Protein AF-A0A963A3P7-F1 (afdb_monomer_lite)

Secondary structure (DSSP, 8-state):
-HHHHHHHHHHHTT---SEEEEEEEEEE--TT-PEEEEEEEEES--HHHHHHHHHH-SSS-GGGTTT--------

Radius of gyration: 12.78 Å; chains: 1; bounding box: 28×23×39 Å

Foldseek 3Di:
DVVVQVVVQLVVLVWDADDKDKADWDWDDDPVGTDIDIDMDTPDGDPVSLVSCQVPFGDDDVVVPPRHDDDDDDD

pLDDT: mean 91.83, std 6.55, range [51.03, 96.25]

Structure (mmCIF, N/CA/C/O backbone):
data_AF-A0A963A3P7-F1
#
_entry.id   AF-A0A963A3P7-F1
#
loop_
_atom_site.group_PDB
_atom_site.id
_atom_site.type_symbol
_atom_site.label_atom_id
_atom_site.label_alt_id
_atom_site.label_comp_id
_atom_site.label_asym_id
_atom_site.label_entity_id
_atom_site.label_seq_id
_atom_site.pdbx_PDB_ins_code
_atom_site.Cartn_x
_atom_site.Cartn_y
_atom_site.Cartn_z
_atom_site.occupancy
_atom_site.B_iso_or_equiv
_atom_site.auth_seq_id
_atom_site.auth_comp_id
_atom_site.auth_asym_id
_atom_site.auth_atom_id
_atom_site.pdbx_PDB_model_num
ATOM 1 N N . GLN A 1 1 ? -1.196 12.676 -10.251 1.00 86.38 1 GLN A N 1
ATOM 2 C CA . GLN A 1 1 ? -1.369 11.376 -10.934 1.00 86.38 1 GLN A CA 1
ATOM 3 C C . GLN A 1 1 ? -1.092 10.156 -10.041 1.00 86.38 1 GLN A C 1
ATOM 5 O O . GLN A 1 1 ? -2.057 9.517 -9.655 1.00 86.38 1 GLN A O 1
ATOM 10 N N . PHE A 1 2 ? 0.153 9.819 -9.647 1.00 91.25 2 PHE A N 1
ATOM 11 C CA . PHE A 1 2 ? 0.416 8.590 -8.851 1.00 91.25 2 PHE A CA 1
ATOM 12 C C . PHE A 1 2 ? -0.340 8.533 -7.511 1.00 91.25 2 PHE A C 1
ATOM 14 O O . PHE A 1 2 ? -0.993 7.540 -7.213 1.00 91.25 2 PHE A O 1
ATOM 21 N N . MET A 1 3 ? -0.282 9.605 -6.714 1.00 93.94 3 MET A N 1
ATOM 22 C CA . MET A 1 3 ? -0.941 9.639 -5.400 1.00 93.94 3 MET A CA 1
ATOM 23 C C . MET A 1 3 ? -2.467 9.572 -5.494 1.00 93.94 3 MET A C 1
ATOM 25 O O . MET A 1 3 ? -3.106 8.964 -4.643 1.00 93.94 3 MET A O 1
ATOM 29 N N . GLU A 1 4 ? -3.047 10.173 -6.533 1.00 94.94 4 GLU A N 1
ATOM 30 C CA . GLU A 1 4 ? -4.490 10.112 -6.789 1.00 94.94 4 GLU A CA 1
ATOM 31 C C . GLU A 1 4 ? -4.909 8.694 -7.172 1.00 94.94 4 GLU A C 1
ATOM 33 O O . GLU A 1 4 ? -5.883 8.182 -6.629 1.00 94.94 4 GLU A O 1
ATOM 38 N N . TRP A 1 5 ? -4.134 8.040 -8.043 1.00 95.25 5 TRP A N 1
ATOM 39 C CA . TRP A 1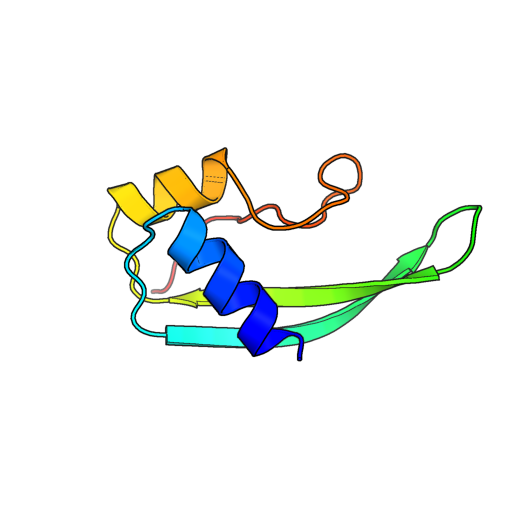 5 ? -4.343 6.641 -8.406 1.00 95.25 5 TRP A CA 1
ATOM 40 C C . TRP A 1 5 ? -4.238 5.720 -7.183 1.00 95.25 5 TRP A C 1
ATOM 42 O O . TRP A 1 5 ? -5.157 4.954 -6.914 1.00 95.25 5 TRP A O 1
ATOM 52 N N . ALA A 1 6 ? -3.179 5.854 -6.381 1.00 95.56 6 ALA A N 1
ATOM 53 C CA . ALA A 1 6 ? -2.997 5.052 -5.174 1.00 95.56 6 ALA A CA 1
ATOM 54 C C . ALA A 1 6 ? -4.138 5.258 -4.162 1.00 95.56 6 ALA A C 1
ATOM 56 O O . ALA A 1 6 ? -4.643 4.299 -3.580 1.00 95.56 6 ALA A O 1
ATOM 57 N N . ALA A 1 7 ? -4.584 6.503 -3.970 1.00 95.56 7 ALA A N 1
ATOM 58 C CA . ALA A 1 7 ? -5.726 6.799 -3.112 1.00 95.56 7 ALA A CA 1
ATOM 59 C C . ALA A 1 7 ? -7.031 6.186 -3.648 1.00 95.56 7 ALA A C 1
ATOM 61 O O . ALA A 1 7 ? -7.856 5.734 -2.854 1.00 95.56 7 ALA A O 1
ATOM 62 N N . ALA A 1 8 ? -7.229 6.169 -4.968 1.00 96.25 8 ALA A N 1
ATOM 63 C CA . ALA A 1 8 ? -8.391 5.551 -5.597 1.00 96.25 8 ALA A CA 1
ATOM 64 C C . ALA A 1 8 ? -8.389 4.024 -5.425 1.00 96.25 8 ALA A C 1
ATOM 66 O O . ALA A 1 8 ? -9.411 3.472 -5.026 1.00 96.25 8 ALA A O 1
ATOM 67 N N . GLU A 1 9 ? -7.247 3.361 -5.625 1.00 96.25 9 GLU A N 1
ATOM 68 C CA . GLU A 1 9 ? -7.090 1.913 -5.411 1.00 96.25 9 GLU A CA 1
ATOM 69 C C . GLU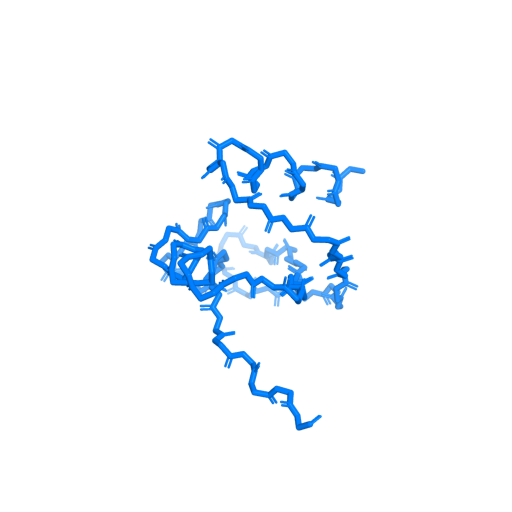 A 1 9 ? -7.440 1.513 -3.969 1.00 96.25 9 GLU A C 1
ATOM 71 O O . GLU A 1 9 ? -8.227 0.595 -3.743 1.00 96.25 9 GLU A O 1
ATOM 76 N N . LEU A 1 10 ? -6.918 2.245 -2.978 1.00 96.06 10 LEU A N 1
ATOM 77 C CA . LEU A 1 10 ? -7.211 1.990 -1.564 1.00 96.06 10 LEU A CA 1
ATOM 78 C C . LEU A 1 10 ? -8.702 2.188 -1.241 1.00 96.06 10 LEU A C 1
ATOM 80 O O . LEU A 1 10 ? -9.302 1.384 -0.527 1.00 96.06 10 LEU A O 1
ATOM 84 N N . LYS A 1 11 ? -9.325 3.234 -1.800 1.00 95.56 11 LYS A N 1
ATOM 85 C CA . LYS A 1 11 ? -10.765 3.492 -1.635 1.00 95.56 11 LYS A CA 1
ATOM 86 C C . LYS A 1 11 ? -11.629 2.422 -2.298 1.00 95.56 11 LYS A C 1
ATOM 88 O O . LYS A 1 11 ? -12.636 2.032 -1.714 1.00 95.56 11 LYS A O 1
ATOM 93 N N . ALA A 1 12 ? -11.243 1.928 -3.475 1.00 96.00 12 ALA A N 1
ATOM 94 C CA . ALA A 1 12 ? -11.946 0.846 -4.166 1.00 96.00 12 ALA A CA 1
ATOM 95 C C . ALA A 1 12 ? -11.956 -0.447 -3.335 1.00 96.00 12 ALA A C 1
ATOM 97 O O . ALA A 1 12 ? -12.918 -1.209 -3.369 1.00 96.00 12 ALA A O 1
ATOM 98 N N . GLN A 1 13 ? -10.924 -0.648 -2.516 1.00 94.69 13 GLN A N 1
ATOM 99 C CA . GLN A 1 13 ? -10.844 -1.743 -1.554 1.00 94.69 13 GLN A CA 1
ATOM 100 C C . GLN A 1 13 ? -11.510 -1.430 -0.209 1.00 94.69 13 GLN A C 1
ATOM 102 O O . GLN A 1 13 ? -11.412 -2.234 0.714 1.00 94.69 13 GLN A O 1
ATOM 107 N N . GLN A 1 14 ? -12.199 -0.294 -0.070 1.00 95.50 14 GLN A N 1
ATOM 108 C CA . GLN A 1 14 ? -12.849 0.148 1.170 1.00 95.50 14 GLN A CA 1
ATOM 109 C C . GLN A 1 14 ? -11.887 0.230 2.369 1.00 95.50 14 GLN A C 1
ATOM 111 O O . GLN A 1 14 ? -12.301 0.020 3.506 1.00 95.50 14 GLN A O 1
ATOM 116 N N . ILE A 1 15 ? -10.606 0.514 2.121 1.00 94.44 15 ILE A N 1
ATOM 117 C CA . ILE A 1 15 ? -9.610 0.694 3.177 1.00 94.44 15 ILE A CA 1
ATOM 118 C 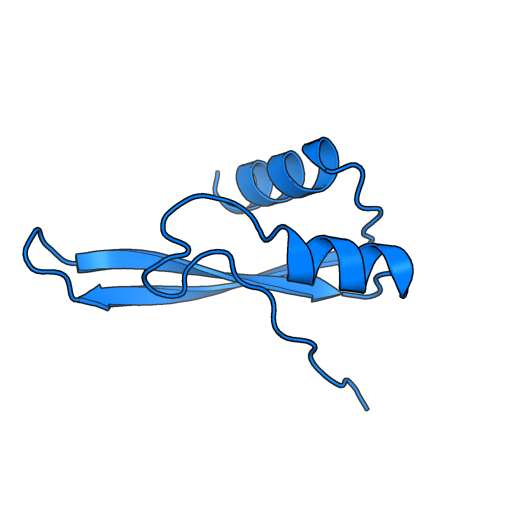C . ILE A 1 15 ? -9.762 2.099 3.752 1.00 94.44 15 ILE A C 1
ATOM 120 O O . ILE A 1 15 ? -9.707 3.093 3.019 1.00 94.44 15 ILE A O 1
ATOM 124 N N . VAL A 1 16 ? -9.916 2.197 5.071 1.00 92.94 16 VAL A N 1
ATOM 125 C CA . VAL A 1 16 ? -9.973 3.489 5.761 1.00 92.94 16 VAL A CA 1
ATOM 126 C C . VAL A 1 16 ? -8.559 3.922 6.140 1.00 92.94 16 VAL A C 1
ATOM 128 O O . VAL A 1 16 ? -7.917 3.338 7.008 1.00 92.94 16 VAL A O 1
ATOM 131 N N . PHE A 1 17 ? -8.061 4.984 5.505 1.00 91.19 17 PHE A N 1
A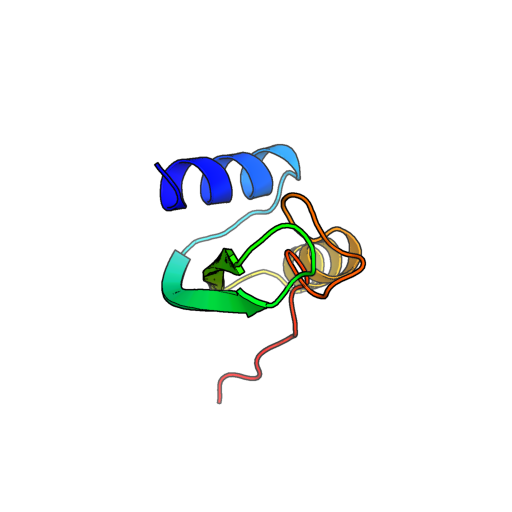TOM 132 C CA . PHE A 1 17 ? -6.724 5.522 5.758 1.00 91.19 17 PHE A CA 1
ATOM 133 C C . PHE A 1 17 ? -6.760 7.019 6.066 1.00 91.19 17 PHE A C 1
ATOM 135 O O . PHE A 1 17 ? -7.562 7.770 5.513 1.00 91.19 17 PHE A O 1
ATOM 142 N N . LYS A 1 18 ? -5.853 7.467 6.943 1.00 88.56 18 LYS A N 1
ATOM 143 C CA . LYS A 1 18 ? -5.711 8.891 7.299 1.00 88.56 18 LYS A CA 1
ATOM 144 C C . LYS A 1 18 ? -4.584 9.580 6.546 1.00 88.56 18 LYS A C 1
ATOM 146 O O . LYS A 1 18 ? -4.678 10.766 6.248 1.00 88.56 18 LYS A O 1
ATOM 151 N N . LYS A 1 19 ? -3.492 8.860 6.279 1.00 91.56 19 LYS A N 1
ATOM 152 C CA . LYS A 1 19 ? -2.279 9.441 5.704 1.00 91.56 19 LYS A CA 1
ATOM 153 C C . LYS A 1 19 ? -1.605 8.450 4.767 1.00 91.56 19 LYS A C 1
ATOM 155 O O . LYS A 1 19 ? -1.329 7.319 5.154 1.00 91.56 19 LYS A O 1
ATOM 160 N N . ILE A 1 20 ? -1.306 8.917 3.561 1.00 94.31 20 ILE A N 1
ATOM 161 C CA . ILE A 1 20 ? -0.477 8.217 2.582 1.00 94.31 20 ILE A CA 1
ATOM 162 C C . ILE A 1 20 ? 0.736 9.078 2.246 1.00 94.31 20 ILE A C 1
ATOM 164 O O . ILE A 1 20 ? 0.627 10.301 2.157 1.00 94.31 20 ILE A O 1
ATOM 168 N N . LEU A 1 21 ? 1.894 8.450 2.082 1.00 93.81 21 LEU A N 1
ATOM 169 C CA . LEU A 1 21 ? 3.136 9.116 1.714 1.00 93.81 21 LEU A CA 1
ATOM 170 C C . LEU A 1 21 ? 3.725 8.447 0.476 1.00 93.81 21 LEU A C 1
ATOM 172 O O . LEU A 1 21 ? 3.928 7.232 0.457 1.00 93.81 21 LEU A O 1
ATOM 176 N N . CYS A 1 22 ? 4.026 9.257 -0.540 1.00 93.44 22 CYS A N 1
ATOM 177 C CA . CYS A 1 22 ? 4.841 8.820 -1.666 1.00 93.44 22 CYS A CA 1
ATOM 178 C C . CYS A 1 22 ? 6.294 8.759 -1.207 1.00 93.44 22 CYS A C 1
ATOM 180 O O . CYS A 1 22 ? 6.850 9.764 -0.762 1.00 93.44 22 CYS A O 1
ATOM 182 N N . GLY A 1 23 ? 6.899 7.586 -1.325 1.00 88.75 23 GLY A N 1
ATOM 183 C CA . GLY A 1 23 ? 8.330 7.417 -1.160 1.00 88.75 23 GLY A CA 1
ATOM 184 C C . GLY A 1 23 ? 9.087 7.727 -2.448 1.00 88.75 23 GLY A C 1
ATOM 185 O O . GLY A 1 23 ? 8.621 8.457 -3.327 1.00 88.75 23 GLY A O 1
ATOM 186 N N . LYS A 1 24 ? 10.285 7.152 -2.540 1.00 88.12 24 LYS A N 1
ATOM 187 C CA . LYS A 1 24 ? 11.200 7.351 -3.664 1.00 88.12 24 LYS A CA 1
ATOM 188 C C . LYS A 1 24 ? 10.692 6.654 -4.928 1.00 88.12 24 LYS A C 1
ATOM 190 O O . LYS A 1 24 ? 10.035 5.612 -4.858 1.00 88.12 24 LYS A O 1
ATOM 195 N N . THR A 1 25 ? 11.041 7.231 -6.073 1.00 93.56 25 THR A N 1
ATOM 196 C CA . THR A 1 25 ? 10.967 6.544 -7.364 1.00 93.56 25 THR A CA 1
ATOM 197 C C . THR A 1 25 ? 12.088 5.512 -7.448 1.00 93.56 25 THR A C 1
ATOM 199 O O . THR A 1 25 ? 13.234 5.812 -7.112 1.00 93.56 25 THR A O 1
ATOM 202 N N . CYS A 1 26 ? 11.752 4.313 -7.910 1.00 91.44 26 CYS A N 1
ATOM 203 C CA . CYS A 1 26 ? 12.660 3.192 -8.114 1.00 91.44 26 CYS A CA 1
ATOM 204 C C . CYS A 1 26 ? 12.480 2.639 -9.529 1.00 91.44 26 CYS A C 1
ATOM 206 O O . CYS A 1 26 ? 11.381 2.686 -10.078 1.00 91.44 26 CYS A O 1
ATOM 208 N N . TYR A 1 27 ? 13.533 2.057 -10.094 1.00 93.81 27 TYR A N 1
ATOM 209 C CA . TYR A 1 27 ? 13.467 1.388 -11.391 1.00 93.81 27 TYR A CA 1
ATOM 210 C C . TYR A 1 27 ? 13.745 -0.099 -11.210 1.00 93.81 27 TYR A C 1
ATOM 212 O O . TYR A 1 27 ? 14.775 -0.471 -10.652 1.00 93.81 27 TYR A O 1
ATOM 220 N N . LEU A 1 28 ? 12.823 -0.941 -11.673 1.00 91.50 28 LEU A N 1
ATOM 221 C CA . LEU A 1 28 ? 13.010 -2.388 -11.704 1.00 91.50 28 LEU A CA 1
ATOM 222 C C . LEU A 1 28 ? 13.524 -2.802 -13.080 1.00 91.50 28 LEU A C 1
ATOM 224 O O . LEU A 1 28 ? 12.889 -2.520 -14.096 1.00 91.50 28 LEU A O 1
ATOM 228 N N . SER A 1 29 ? 14.667 -3.481 -13.114 1.00 90.06 29 SER A N 1
ATOM 229 C CA . SER A 1 29 ? 15.218 -4.047 -14.345 1.00 90.06 29 SER A CA 1
ATOM 230 C C . SER A 1 29 ? 14.361 -5.217 -14.821 1.00 90.06 29 SER A C 1
ATOM 232 O O . SER A 1 29 ? 14.115 -6.158 -14.069 1.00 90.06 29 SER A O 1
ATOM 234 N N . ARG A 1 30 ? 13.932 -5.172 -16.084 1.00 89.62 30 ARG A N 1
ATOM 235 C CA . ARG A 1 30 ? 13.208 -6.259 -16.751 1.00 89.62 30 ARG A CA 1
ATOM 236 C C . ARG A 1 30 ? 13.703 -6.415 -18.197 1.00 89.62 30 ARG A C 1
ATOM 238 O O . ARG A 1 30 ? 14.243 -5.450 -18.743 1.00 89.62 30 ARG A O 1
ATOM 245 N N . PRO A 1 31 ? 13.520 -7.591 -18.828 1.00 88.31 31 PRO A N 1
ATOM 246 C CA . PRO A 1 31 ? 13.972 -7.837 -20.201 1.00 88.31 31 PRO A CA 1
ATOM 247 C C . PRO A 1 31 ? 13.347 -6.910 -21.257 1.00 88.31 31 PRO A C 1
ATOM 249 O O . PRO A 1 31 ? 13.969 -6.645 -22.278 1.00 88.31 31 PRO A O 1
ATOM 252 N N . ASP A 1 32 ? 12.135 -6.411 -21.010 1.00 89.00 32 ASP A N 1
ATOM 253 C CA . ASP A 1 32 ? 11.377 -5.499 -21.878 1.00 89.00 32 ASP A CA 1
ATOM 254 C C . ASP A 1 32 ? 11.692 -4.010 -21.633 1.00 89.00 32 ASP A C 1
ATOM 256 O O . ASP A 1 32 ? 11.119 -3.137 -22.282 1.00 89.00 32 ASP A O 1
ATOM 260 N N . GLY A 1 33 ? 12.608 -3.715 -20.706 1.00 91.38 33 GLY A N 1
ATOM 261 C CA . GLY A 1 33 ? 13.004 -2.363 -20.320 1.00 91.38 33 GLY A CA 1
ATOM 262 C C . GLY A 1 33 ? 12.739 -2.057 -18.841 1.00 91.38 33 GLY A C 1
ATOM 263 O O . GLY A 1 33 ? 12.019 -2.790 -18.154 1.00 91.38 33 GLY A O 1
ATOM 264 N N . PRO A 1 34 ? 13.342 -0.979 -18.307 1.00 92.56 34 PRO A N 1
ATOM 265 C CA . PRO A 1 34 ? 13.174 -0.610 -16.909 1.00 92.56 34 PRO A CA 1
ATOM 266 C C . PRO A 1 34 ? 11.728 -0.193 -16.621 1.00 92.56 34 PRO A C 1
ATOM 268 O O . PRO A 1 34 ? 11.145 0.623 -17.332 1.00 92.56 34 PRO A O 1
ATOM 271 N N . LEU A 1 35 ? 11.163 -0.724 -15.539 1.00 92.62 35 LEU A N 1
ATOM 272 C CA . LEU A 1 35 ? 9.856 -0.324 -15.028 1.00 92.62 35 LEU A CA 1
ATOM 273 C C . LEU A 1 35 ? 10.032 0.753 -13.956 1.00 92.62 35 LEU A C 1
ATOM 275 O O . LEU A 1 35 ? 10.604 0.478 -12.900 1.00 92.62 35 LEU A O 1
ATOM 279 N N . GLU A 1 36 ? 9.517 1.960 -14.204 1.00 93.50 36 GLU A N 1
ATOM 280 C CA . GLU A 1 36 ? 9.398 2.982 -13.158 1.00 93.50 36 GLU A CA 1
ATOM 281 C C . GLU A 1 36 ? 8.345 2.546 -12.131 1.00 93.50 36 GLU A C 1
ATOM 283 O O . GLU A 1 36 ? 7.207 2.210 -12.459 1.00 93.50 36 GLU A O 1
ATOM 288 N N . THR A 1 37 ? 8.726 2.575 -10.861 1.00 93.62 37 THR A N 1
ATOM 289 C CA . THR A 1 37 ? 7.881 2.253 -9.712 1.00 93.62 37 THR A CA 1
ATOM 290 C C . THR A 1 37 ? 8.049 3.321 -8.639 1.00 93.62 37 THR A C 1
ATOM 292 O O . THR A 1 37 ? 9.019 4.081 -8.634 1.00 93.62 37 THR A O 1
ATOM 295 N N . ARG A 1 38 ? 7.103 3.397 -7.702 1.00 94.12 38 ARG A N 1
ATOM 296 C CA . ARG A 1 38 ? 7.187 4.305 -6.554 1.00 94.12 38 ARG A CA 1
ATOM 297 C C . ARG A 1 38 ? 6.794 3.575 -5.285 1.00 94.12 38 ARG A C 1
ATOM 299 O O . ARG A 1 38 ? 5.830 2.813 -5.285 1.00 94.12 38 ARG A O 1
ATOM 306 N N . SER A 1 39 ? 7.518 3.830 -4.201 1.00 93.25 39 SER A N 1
ATOM 307 C CA . SER A 1 39 ? 7.127 3.327 -2.885 1.00 93.25 39 SER A CA 1
ATOM 308 C C . SER A 1 39 ? 5.915 4.095 -2.357 1.00 93.25 39 SER A C 1
ATOM 310 O O . SER A 1 39 ? 5.811 5.309 -2.542 1.00 93.25 39 SER A O 1
ATOM 312 N N . LEU A 1 40 ? 5.026 3.403 -1.650 1.00 95.25 40 LEU A N 1
ATOM 313 C CA . LEU A 1 40 ? 3.880 4.003 -0.976 1.00 95.25 40 LEU A CA 1
ATOM 314 C C . LEU A 1 40 ? 3.848 3.532 0.475 1.00 95.25 40 LEU A C 1
ATOM 316 O O . LEU A 1 40 ? 3.906 2.335 0.739 1.00 95.25 40 LEU A O 1
ATOM 320 N N . LEU A 1 41 ? 3.719 4.475 1.404 1.00 94.38 41 LEU A N 1
ATOM 321 C CA . LEU A 1 41 ? 3.474 4.179 2.809 1.00 94.38 41 LEU A CA 1
ATOM 322 C C . LEU A 1 41 ? 2.065 4.624 3.187 1.00 94.38 41 LEU A C 1
ATOM 324 O O . LEU A 1 41 ? 1.700 5.778 2.969 1.00 94.38 41 LEU A O 1
ATOM 328 N N . VAL A 1 42 ? 1.293 3.718 3.782 1.00 94.75 42 VAL A N 1
ATOM 329 C CA . VAL A 1 42 ? -0.033 4.006 4.338 1.00 94.75 42 VAL A CA 1
ATOM 330 C C . VAL A 1 42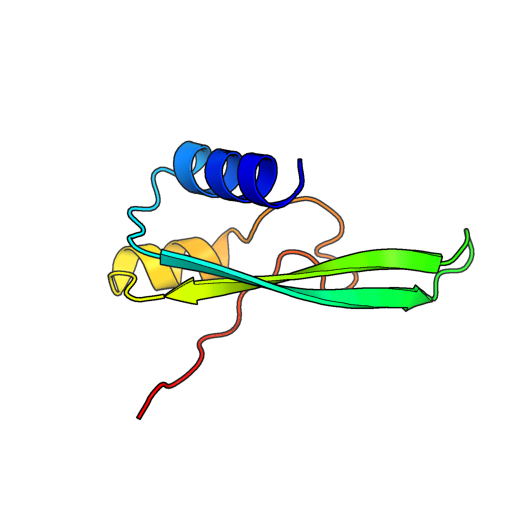 ? 0.080 3.947 5.858 1.00 94.75 42 VAL A C 1
ATOM 332 O O . VAL A 1 42 ? 0.399 2.904 6.421 1.00 94.75 42 VAL A O 1
ATOM 335 N N . ALA A 1 43 ? -0.120 5.082 6.525 1.00 92.56 43 ALA A N 1
ATOM 336 C CA . ALA A 1 43 ? 0.079 5.214 7.964 1.00 92.56 43 ALA A CA 1
ATOM 337 C C . ALA A 1 43 ? -1.249 5.211 8.729 1.00 92.56 43 ALA A C 1
ATOM 339 O O . ALA A 1 43 ? -2.281 5.662 8.222 1.00 92.56 43 ALA A O 1
ATOM 340 N N . ASN A 1 44 ? -1.176 4.796 9.997 1.00 89.94 44 ASN A N 1
ATOM 341 C CA . ASN A 1 44 ? -2.287 4.818 10.954 1.00 89.94 44 ASN A CA 1
ATOM 342 C C . ASN A 1 44 ? -3.513 4.017 10.485 1.00 89.94 44 ASN A C 1
ATOM 344 O O . ASN A 1 44 ? -4.648 4.459 10.674 1.00 89.94 44 ASN A O 1
ATOM 348 N N . LEU A 1 45 ? -3.274 2.866 9.851 1.00 92.38 45 LEU A N 1
ATOM 349 C CA . LEU A 1 45 ? -4.326 1.911 9.515 1.00 92.38 45 LEU A CA 1
ATOM 350 C C . LEU A 1 45 ? -4.817 1.184 10.766 1.00 92.38 45 LEU A C 1
ATOM 352 O O . LEU A 1 45 ? -4.055 0.944 11.704 1.00 92.38 45 LEU A O 1
ATOM 356 N N . SER A 1 46 ? -6.093 0.804 10.749 1.00 93.06 46 SER A N 1
ATOM 357 C CA . SER A 1 46 ? -6.606 -0.187 11.689 1.00 93.06 46 SER A CA 1
ATOM 358 C C . SER A 1 46 ? -5.948 -1.549 11.419 1.00 93.06 46 SER A C 1
ATOM 360 O O . SER A 1 46 ? -5.479 -1.801 10.309 1.00 93.06 46 SER A O 1
ATOM 362 N N . PHE A 1 47 ? -5.917 -2.448 12.408 1.00 92.38 47 PHE A N 1
ATOM 363 C CA . PHE A 1 47 ? -5.418 -3.812 12.182 1.00 92.38 47 PHE A CA 1
ATOM 364 C C . PHE A 1 47 ? -6.152 -4.528 11.031 1.00 92.38 47 PHE A C 1
ATOM 366 O O . PHE A 1 47 ? -5.462 -5.055 10.159 1.00 92.38 47 PHE A O 1
ATOM 373 N N . PRO A 1 48 ? -7.501 -4.511 10.957 1.00 94.75 48 PRO A N 1
ATOM 374 C CA . PRO A 1 48 ? -8.220 -5.112 9.833 1.00 94.75 48 PRO A CA 1
ATOM 375 C C . PRO A 1 48 ? -7.833 -4.520 8.476 1.00 94.75 48 PRO A C 1
ATOM 377 O O . PRO A 1 48 ? -7.581 -5.266 7.535 1.00 94.75 48 PRO A O 1
ATOM 380 N N . ASP A 1 49 ? -7.728 -3.193 8.376 1.00 95.19 49 ASP A N 1
ATOM 381 C CA . ASP A 1 49 ? -7.345 -2.523 7.130 1.00 95.19 49 ASP A CA 1
ATOM 382 C C . ASP A 1 49 ? -5.895 -2.823 6.736 1.00 95.19 49 ASP A C 1
ATOM 384 O O . ASP A 1 49 ? -5.592 -3.001 5.558 1.00 95.19 49 ASP A O 1
ATOM 388 N N . ALA A 1 50 ? -4.993 -2.899 7.718 1.00 94.19 50 ALA A N 1
ATOM 389 C CA . ALA A 1 50 ? -3.597 -3.241 7.492 1.00 94.19 50 ALA A CA 1
ATOM 390 C C . ALA A 1 50 ? -3.441 -4.682 6.998 1.00 94.19 50 ALA A C 1
ATOM 392 O O . ALA A 1 50 ? -2.633 -4.921 6.104 1.00 94.19 50 ALA A O 1
ATOM 393 N N . VAL A 1 51 ? -4.193 -5.634 7.561 1.00 94.88 51 VAL A N 1
ATOM 394 C CA . VAL A 1 51 ? -4.208 -7.030 7.092 1.00 94.88 51 VAL A CA 1
ATOM 395 C C . VAL A 1 51 ? -4.799 -7.103 5.689 1.00 94.88 51 VAL A C 1
ATOM 397 O O . VAL A 1 51 ? -4.144 -7.622 4.791 1.00 94.88 51 VAL A O 1
ATOM 400 N N . LYS A 1 52 ? -5.965 -6.483 5.467 1.00 96.12 52 LYS A N 1
ATOM 401 C CA . LYS A 1 52 ? -6.615 -6.438 4.152 1.00 96.12 52 LYS A CA 1
ATOM 402 C C . LYS A 1 52 ? -5.669 -5.913 3.075 1.00 96.12 52 LYS A C 1
ATOM 404 O O . LYS A 1 52 ? -5.535 -6.542 2.035 1.00 96.12 52 LYS A O 1
ATOM 409 N N . LEU A 1 53 ? -4.979 -4.804 3.348 1.00 95.62 53 LEU A N 1
ATOM 410 C CA . LEU A 1 53 ? -4.019 -4.202 2.423 1.00 95.62 53 LEU A CA 1
ATOM 411 C C . LEU A 1 53 ? -2.820 -5.114 2.121 1.00 95.62 53 LEU A C 1
ATOM 413 O O . LEU A 1 53 ? -2.320 -5.116 0.998 1.00 95.62 53 LEU A O 1
ATOM 417 N N . GLN A 1 54 ? -2.339 -5.868 3.112 1.00 94.81 54 GLN A N 1
ATOM 418 C CA . GLN A 1 54 ? -1.241 -6.820 2.922 1.00 94.81 54 GLN A CA 1
ATOM 419 C C . GLN A 1 54 ? -1.667 -8.012 2.057 1.00 94.81 54 GLN A C 1
ATOM 421 O O . GLN A 1 54 ? -0.889 -8.456 1.217 1.00 94.81 54 GLN A O 1
ATOM 426 N N . GLU A 1 55 ? -2.896 -8.500 2.226 1.00 94.81 55 GLU A N 1
ATOM 427 C CA . GLU A 1 55 ? -3.436 -9.623 1.454 1.00 94.81 55 GLU A CA 1
ATOM 428 C C . GLU A 1 55 ? -3.759 -9.237 0.004 1.00 94.81 55 GLU A C 1
ATOM 430 O O . GLU A 1 55 ? -3.481 -9.999 -0.923 1.00 94.81 55 GLU A O 1
ATOM 435 N N . SER A 1 56 ? -4.340 -8.055 -0.215 1.00 94.69 56 SER A N 1
ATOM 436 C CA . SER A 1 56 ? -4.789 -7.615 -1.541 1.00 94.69 56 SER A CA 1
ATOM 437 C C . SER A 1 56 ? -3.704 -6.899 -2.349 1.00 94.69 56 SER A C 1
ATOM 439 O O . SER A 1 56 ? -3.633 -7.043 -3.578 1.00 94.69 56 SER A O 1
ATOM 441 N N . GLY A 1 57 ? -2.864 -6.094 -1.697 1.00 95.25 57 GLY A N 1
ATOM 442 C CA . GLY A 1 57 ? -1.975 -5.150 -2.367 1.00 95.25 57 GLY A CA 1
ATOM 443 C C . GLY A 1 57 ? -2.709 -4.119 -3.239 1.00 95.25 57 GLY A C 1
ATOM 444 O O . GLY A 1 57 ? -3.937 -4.087 -3.292 1.00 95.25 57 GLY A O 1
ATOM 445 N N . ILE A 1 58 ? -1.978 -3.297 -3.998 1.00 95.44 58 ILE A N 1
ATOM 446 C CA . ILE A 1 58 ? -2.563 -2.374 -4.997 1.00 95.44 58 ILE A CA 1
ATOM 447 C C . ILE A 1 58 ? -1.812 -2.424 -6.327 1.00 95.44 58 ILE A C 1
ATOM 449 O O . ILE A 1 58 ? -0.604 -2.643 -6.354 1.00 95.44 58 ILE A O 1
ATOM 453 N N . GLY A 1 59 ? -2.507 -2.161 -7.434 1.00 93.69 59 GLY A N 1
ATOM 454 C CA . GLY A 1 59 ? -1.885 -2.067 -8.752 1.00 93.69 59 GLY A CA 1
ATOM 455 C C . GLY A 1 59 ? -1.324 -3.371 -9.333 1.00 93.69 59 GLY A C 1
ATOM 456 O O . GLY A 1 59 ? -1.564 -4.453 -8.804 1.00 93.69 59 GLY A O 1
ATOM 457 N N . PRO A 1 60 ? -0.646 -3.297 -10.489 1.00 91.81 60 PRO A N 1
ATOM 458 C CA . PRO A 1 60 ? -0.172 -4.468 -11.231 1.00 91.81 60 PRO A CA 1
ATOM 459 C C . PRO A 1 60 ? 1.192 -4.996 -10.742 1.00 91.81 60 PRO A C 1
ATOM 461 O O . PRO A 1 60 ? 1.795 -4.464 -9.814 1.00 91.81 60 PRO A O 1
ATOM 464 N N . TRP A 1 61 ? 1.696 -6.042 -11.410 1.00 92.50 61 TRP A N 1
ATOM 465 C CA . TRP A 1 61 ? 3.076 -6.543 -11.270 1.00 92.50 61 TRP A CA 1
ATOM 466 C C . TRP A 1 61 ? 3.440 -7.161 -9.902 1.00 92.50 61 TRP A C 1
ATOM 468 O O . TRP A 1 61 ? 4.602 -7.155 -9.494 1.00 92.50 61 TRP A O 1
ATOM 478 N N . ARG A 1 62 ? 2.464 -7.777 -9.219 1.00 91.56 62 ARG A N 1
ATOM 479 C CA . ARG A 1 62 ? 2.676 -8.487 -7.937 1.00 91.56 62 ARG A CA 1
ATOM 480 C C . ARG A 1 62 ? 3.718 -9.605 -8.016 1.00 91.56 62 ARG A C 1
ATOM 482 O O . ARG A 1 62 ? 4.493 -9.778 -7.084 1.00 91.56 62 ARG A O 1
ATOM 489 N N . SER A 1 63 ? 3.788 -10.318 -9.142 1.00 90.75 63 SER A N 1
ATOM 490 C CA . SER A 1 63 ? 4.740 -11.422 -9.355 1.00 90.75 63 SER A CA 1
ATOM 491 C C . SER A 1 63 ? 6.210 -10.995 -9.363 1.00 90.75 63 SER A C 1
ATOM 493 O O . SER A 1 63 ? 7.081 -11.841 -9.189 1.00 90.75 63 SER A O 1
ATOM 495 N N . ILE A 1 64 ? 6.492 -9.701 -9.541 1.00 90.94 64 ILE A N 1
ATOM 496 C CA . ILE A 1 64 ? 7.848 -9.134 -9.505 1.00 90.94 64 ILE A CA 1
ATOM 497 C C . ILE A 1 64 ? 8.060 -8.206 -8.297 1.00 90.94 64 ILE A C 1
ATOM 499 O O . ILE A 1 64 ? 9.007 -7.425 -8.271 1.00 90.94 64 ILE A O 1
ATOM 503 N N . GLY A 1 65 ? 7.174 -8.280 -7.297 1.00 89.94 65 GLY A N 1
ATOM 504 C CA . GLY A 1 65 ? 7.308 -7.558 -6.031 1.00 89.94 65 GLY A CA 1
ATOM 505 C C . GLY A 1 65 ? 6.656 -6.173 -5.979 1.00 89.94 65 GLY A C 1
ATOM 506 O O . GLY A 1 65 ? 6.804 -5.481 -4.974 1.00 89.94 65 GLY A O 1
ATOM 507 N N . CYS A 1 66 ? 5.926 -5.738 -7.013 1.00 93.94 66 CYS A N 1
ATOM 508 C CA . CYS A 1 66 ? 5.191 -4.469 -6.970 1.00 93.94 66 CYS A CA 1
ATOM 509 C C . CYS A 1 66 ? 3.830 -4.613 -6.286 1.00 93.94 66 CYS A C 1
ATOM 511 O O . CYS A 1 66 ? 3.188 -5.657 -6.357 1.00 93.94 66 CYS A O 1
ATOM 513 N N . GLY A 1 67 ? 3.355 -3.535 -5.658 1.00 94.50 67 GLY A N 1
ATOM 514 C CA . GLY A 1 67 ? 2.005 -3.500 -5.093 1.00 94.50 67 GLY A CA 1
ATOM 515 C C . GLY A 1 67 ? 1.818 -4.313 -3.814 1.00 94.50 67 GLY A C 1
ATOM 516 O O . GLY A 1 67 ? 0.709 -4.358 -3.293 1.00 94.50 67 GLY A O 1
ATOM 517 N N . LEU A 1 68 ? 2.880 -4.941 -3.308 1.00 94.81 68 LEU A N 1
ATOM 518 C CA . LEU A 1 68 ? 2.890 -5.670 -2.045 1.00 94.81 68 LEU A CA 1
ATOM 519 C C . LEU A 1 68 ? 3.136 -4.700 -0.887 1.00 94.81 68 LEU A C 1
ATOM 521 O O . LEU A 1 68 ? 3.983 -3.809 -0.988 1.00 94.81 68 LEU A O 1
ATOM 525 N N . PHE A 1 69 ? 2.426 -4.894 0.223 1.00 95.12 69 PHE A N 1
ATOM 526 C CA . PHE A 1 69 ? 2.624 -4.112 1.442 1.00 95.12 69 PHE A CA 1
ATOM 527 C C . PHE A 1 69 ? 3.251 -4.981 2.515 1.00 95.12 69 PHE A C 1
ATOM 529 O O . PHE A 1 69 ? 2.829 -6.109 2.745 1.00 95.12 69 PHE A O 1
ATOM 536 N N . ILE A 1 70 ? 4.266 -4.432 3.174 1.00 92.44 70 ILE A N 1
ATOM 537 C CA . ILE A 1 70 ? 4.978 -5.086 4.267 1.00 92.44 70 ILE A CA 1
ATOM 538 C C . ILE A 1 70 ? 4.671 -4.296 5.539 1.00 92.44 70 ILE A C 1
ATOM 540 O O . ILE A 1 70 ? 4.726 -3.060 5.506 1.00 92.44 70 ILE A O 1
ATOM 544 N N . PRO A 1 71 ? 4.343 -4.965 6.656 1.00 91.31 71 PRO A N 1
ATOM 545 C CA . PRO A 1 71 ? 4.057 -4.275 7.899 1.00 91.31 71 PRO A CA 1
ATOM 546 C C . PRO A 1 71 ? 5.324 -3.571 8.384 1.00 91.31 71 PRO A C 1
ATOM 548 O O . PRO A 1 71 ? 6.342 -4.199 8.676 1.00 91.31 71 PRO A O 1
ATOM 551 N N . GLN A 1 72 ? 5.257 -2.247 8.485 1.00 84.12 72 GLN A N 1
ATOM 552 C CA . GLN A 1 72 ? 6.309 -1.458 9.104 1.00 84.12 72 GLN A CA 1
ATOM 553 C C . GLN A 1 72 ? 5.970 -1.256 10.577 1.00 84.12 72 GLN A C 1
ATOM 555 O O . GLN A 1 72 ? 4.992 -0.589 10.917 1.00 84.12 72 GLN A O 1
ATOM 560 N N . LYS A 1 73 ? 6.806 -1.804 11.460 1.00 73.56 73 LYS A N 1
ATOM 561 C CA . LYS A 1 73 ? 6.733 -1.493 12.885 1.00 73.56 73 LYS A CA 1
ATOM 562 C C . LYS A 1 73 ? 7.266 -0.077 13.102 1.00 73.56 73 LYS A C 1
ATOM 564 O O . LYS A 1 73 ? 8.466 0.162 12.987 1.00 73.56 73 LYS A O 1
ATOM 569 N N . S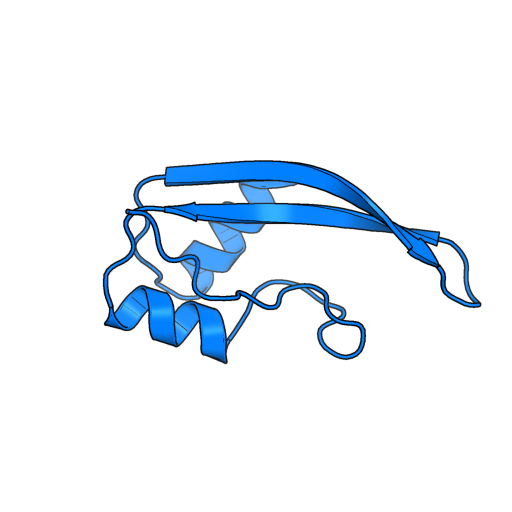ER A 1 74 ? 6.369 0.850 13.399 1.00 65.94 74 SER A N 1
ATOM 570 C CA . SER A 1 74 ? 6.730 2.152 13.958 1.00 65.94 74 SER A CA 1
ATOM 571 C C . SER A 1 74 ? 6.871 1.987 15.472 1.00 65.94 74 SER A C 1
ATOM 573 O O . SER A 1 74 ? 6.012 1.355 16.089 1.00 65.94 74 SER A O 1
ATOM 575 N N . PHE A 1 75 ? 7.977 2.474 16.035 1.00 51.03 75 PHE A N 1
ATOM 576 C CA . PHE A 1 75 ? 8.194 2.536 17.482 1.00 51.03 75 PHE A CA 1
ATOM 577 C C . PHE A 1 75 ? 7.481 3.744 18.087 1.00 51.03 75 PHE A C 1
ATOM 579 O O . PHE A 1 75 ? 7.361 4.763 17.367 1.00 51.03 75 PHE A O 1
#

Sequence (75 aa):
QFMEWAAAELKAQQIVFKKILCGKTCYLSRPDGPLETRSLLVANLSFPDAVKLQESGIGPWRSIGCGLFIPQKSF